Protein AF-A0A5M3W779-F1 (afdb_monomer)

Mean predicted aligned error: 10.64 Å

Radius of gyration: 17.65 Å; Cα contacts (8 Å, |Δi|>4): 124; chains: 1; bounding box: 44×27×68 Å

Structure (mmCIF, N/CA/C/O backbone):
data_AF-A0A5M3W779-F1
#
_entry.id   AF-A0A5M3W779-F1
#
loop_
_atom_site.group_PDB
_atom_site.id
_atom_site.type_symbol
_atom_site.label_atom_id
_atom_site.label_alt_id
_atom_site.label_comp_id
_atom_site.label_asym_id
_atom_site.label_entity_id
_atom_site.label_seq_id
_atom_site.pdbx_PDB_ins_code
_atom_site.Cartn_x
_atom_site.Cartn_y
_atom_site.Cartn_z
_atom_site.occupancy
_atom_site.B_iso_or_equiv
_atom_site.auth_seq_id
_atom_site.auth_comp_id
_atom_site.auth_asym_id
_atom_site.auth_atom_id
_atom_site.pdbx_PDB_model_num
ATOM 1 N N . MET A 1 1 ? -12.322 4.178 45.892 1.00 38.00 1 MET A N 1
ATOM 2 C CA . MET A 1 1 ? -12.104 4.497 44.466 1.00 38.00 1 MET A CA 1
ATOM 3 C C . MET A 1 1 ? -11.442 3.292 43.822 1.00 38.00 1 MET A C 1
ATOM 5 O O . MET A 1 1 ? -10.370 2.920 44.278 1.00 38.00 1 MET A O 1
ATOM 9 N N . ALA A 1 2 ? -12.093 2.627 42.867 1.00 43.59 2 ALA A N 1
ATOM 10 C CA . ALA A 1 2 ? -11.477 1.516 42.144 1.00 43.59 2 ALA A CA 1
ATOM 11 C C . ALA A 1 2 ? -10.664 2.091 40.978 1.00 43.59 2 ALA A C 1
ATOM 13 O O . ALA A 1 2 ? -11.227 2.727 40.090 1.00 43.59 2 ALA A O 1
ATOM 14 N N . VAL A 1 3 ? -9.343 1.911 41.013 1.00 56.62 3 VAL A N 1
ATOM 15 C CA . VAL A 1 3 ? -8.479 2.164 39.856 1.00 56.62 3 VAL A CA 1
ATOM 16 C C . VAL A 1 3 ? -8.866 1.140 38.792 1.00 56.62 3 VAL A C 1
ATOM 18 O O . VAL A 1 3 ? -8.667 -0.058 38.988 1.00 56.62 3 VAL A O 1
ATOM 21 N N . GLY A 1 4 ? -9.482 1.605 37.703 1.00 44.78 4 GLY A N 1
ATOM 22 C CA . GLY A 1 4 ? -9.781 0.767 36.547 1.00 44.78 4 GLY A CA 1
ATOM 23 C C . GLY A 1 4 ? -8.485 0.161 36.020 1.00 44.78 4 GLY A C 1
ATOM 24 O O . GLY A 1 4 ? -7.537 0.883 35.722 1.00 44.78 4 GLY A O 1
ATOM 25 N N . GLN A 1 5 ? -8.418 -1.166 35.966 1.00 52.97 5 GLN A N 1
ATOM 26 C CA . GLN A 1 5 ? -7.295 -1.871 35.360 1.00 52.97 5 GLN A CA 1
ATOM 27 C C . GLN A 1 5 ? -7.299 -1.570 33.858 1.00 52.97 5 GLN A C 1
ATOM 29 O O . GLN A 1 5 ? -8.307 -1.805 33.192 1.00 52.97 5 GLN A O 1
ATOM 34 N N . THR A 1 6 ? -6.189 -1.054 33.326 1.00 45.81 6 THR A N 1
ATOM 35 C CA . THR A 1 6 ? -6.000 -0.910 31.880 1.00 45.81 6 THR A CA 1
ATOM 36 C C . THR A 1 6 ? -5.874 -2.308 31.278 1.00 45.81 6 THR A C 1
ATOM 38 O O . THR A 1 6 ? -4.919 -3.012 31.617 1.00 45.81 6 THR A O 1
ATOM 41 N N . PRO A 1 7 ? -6.799 -2.745 30.409 1.00 53.84 7 PRO A N 1
ATOM 42 C CA . PRO A 1 7 ? -6.671 -4.041 29.769 1.00 53.84 7 PRO A CA 1
ATOM 43 C C . PRO A 1 7 ? -5.444 -4.032 28.850 1.00 53.84 7 PRO A C 1
ATOM 45 O O . PRO A 1 7 ? -5.369 -3.263 27.893 1.00 53.84 7 PRO A O 1
ATOM 48 N N . THR A 1 8 ? -4.468 -4.890 29.139 1.00 51.03 8 THR A N 1
ATOM 49 C CA . THR A 1 8 ? -3.396 -5.226 28.205 1.00 51.03 8 THR A CA 1
ATOM 50 C C . THR A 1 8 ? -3.915 -6.342 27.303 1.00 51.03 8 THR A C 1
ATOM 52 O O . THR A 1 8 ? -4.093 -7.476 27.735 1.00 51.03 8 THR A O 1
ATOM 55 N N . GLN A 1 9 ? -4.218 -6.023 26.044 1.00 54.97 9 GLN A N 1
ATOM 56 C CA . GLN A 1 9 ? -4.610 -7.017 25.037 1.00 54.97 9 GLN A CA 1
ATOM 57 C C . GLN A 1 9 ? -3.462 -7.245 24.044 1.00 54.97 9 GLN A C 1
ATOM 59 O O . GLN A 1 9 ? -3.456 -6.648 22.965 1.00 54.97 9 GLN A O 1
ATOM 64 N N . PRO A 1 10 ? -2.468 -8.090 24.374 1.00 46.41 10 PRO A N 1
ATOM 65 C CA . PRO A 1 10 ? -1.507 -8.550 23.383 1.00 46.41 10 PRO A CA 1
ATOM 66 C C . PRO A 1 10 ? -2.237 -9.424 22.347 1.00 46.41 10 PRO A C 1
ATOM 68 O O . PRO A 1 10 ? -2.838 -10.435 22.698 1.00 46.41 10 PRO A O 1
ATOM 71 N N . GLY A 1 11 ? -2.216 -9.008 21.076 1.00 57.84 11 GLY A N 1
ATOM 72 C CA . GLY A 1 11 ? -2.694 -9.807 19.935 1.00 57.84 11 GLY A CA 1
ATOM 73 C C . GLY A 1 11 ? -3.993 -9.351 19.258 1.00 57.84 11 GLY A C 1
ATOM 74 O O . GLY A 1 11 ? -4.316 -9.865 18.192 1.00 57.84 11 GLY A O 1
ATOM 75 N N . LEU A 1 12 ? -4.723 -8.364 19.800 1.00 56.78 12 LEU A N 1
ATOM 76 C CA . LEU A 1 12 ? -5.975 -7.891 19.176 1.00 56.78 12 LEU A CA 1
ATOM 77 C C . LEU A 1 12 ? -5.747 -7.218 17.808 1.00 56.78 12 LEU A C 1
ATOM 79 O O . LEU A 1 12 ? -6.620 -7.262 16.948 1.00 56.78 12 LEU A O 1
ATOM 83 N N . LEU A 1 13 ? -4.578 -6.601 17.613 1.00 55.53 13 LEU A N 1
ATOM 84 C CA . LEU A 1 13 ? -4.232 -5.875 16.388 1.00 55.53 13 LEU A CA 1
ATOM 85 C C . LEU A 1 13 ? -3.530 -6.737 15.337 1.00 55.53 13 LEU A C 1
ATOM 87 O O . LEU A 1 13 ? -3.394 -6.279 14.209 1.00 55.53 13 LEU A O 1
ATOM 91 N N . SER A 1 14 ? -3.106 -7.960 15.682 1.00 62.16 14 SER A N 1
ATOM 92 C CA . SER A 1 14 ? -2.337 -8.806 14.764 1.00 62.16 14 SER A CA 1
ATOM 93 C C . SER A 1 14 ? -3.117 -9.054 13.476 1.00 62.16 14 SER A C 1
ATOM 95 O O . SER A 1 14 ? -2.593 -8.781 12.406 1.00 62.16 14 SER A O 1
ATOM 97 N N . SER A 1 15 ? -4.402 -9.415 13.581 1.00 75.38 15 SER A N 1
ATOM 98 C CA . SER A 1 15 ? -5.299 -9.450 12.424 1.00 75.38 15 SER A CA 1
ATOM 99 C C . SER A 1 15 ? -5.956 -8.087 12.217 1.00 75.38 15 SER A C 1
ATOM 101 O O . SER A 1 15 ? -6.848 -7.686 12.969 1.00 75.38 15 SER A O 1
ATOM 103 N N . THR A 1 16 ? -5.553 -7.382 11.160 1.00 79.44 16 THR A N 1
ATOM 104 C CA . THR A 1 16 ? -6.179 -6.100 10.799 1.00 79.44 16 THR A CA 1
ATOM 105 C C . THR A 1 16 ? -7.635 -6.268 10.383 1.00 79.44 16 THR A C 1
ATOM 107 O O . THR A 1 16 ? -8.428 -5.364 10.620 1.00 79.44 16 THR A O 1
ATOM 110 N N . VAL A 1 17 ? -8.011 -7.430 9.841 1.00 78.88 17 VAL A N 1
ATOM 111 C CA . VAL A 1 17 ? -9.388 -7.746 9.435 1.00 78.88 17 VAL A CA 1
ATOM 112 C C . VAL A 1 17 ? -10.345 -7.627 10.618 1.00 78.88 17 VAL A C 1
ATOM 114 O O . VAL A 1 17 ? -11.219 -6.764 10.605 1.00 78.88 17 VAL A O 1
ATOM 117 N N . ASN A 1 18 ? -10.095 -8.376 11.695 1.00 78.06 18 ASN A N 1
ATOM 118 C CA . ASN A 1 18 ? -10.937 -8.355 12.899 1.00 78.06 18 ASN A CA 1
ATOM 119 C C . ASN A 1 18 ? -11.000 -6.972 13.565 1.00 78.06 18 ASN A C 1
ATOM 121 O O . ASN A 1 18 ? -11.969 -6.636 14.246 1.00 78.06 18 ASN A O 1
ATOM 125 N N . PHE A 1 19 ? -9.948 -6.166 13.413 1.00 78.75 19 PHE A N 1
ATOM 126 C CA . PHE A 1 19 ? -9.914 -4.834 13.999 1.00 78.75 19 PHE A CA 1
ATOM 127 C C . PHE A 1 19 ? -10.647 -3.793 13.143 1.00 78.75 19 PHE A C 1
ATOM 129 O O . PHE A 1 19 ? -11.291 -2.896 13.688 1.00 78.75 19 PHE A O 1
ATOM 136 N N . VAL A 1 20 ? -10.551 -3.873 11.818 1.00 83.94 20 VAL A N 1
ATOM 137 C CA . VAL A 1 20 ? -10.975 -2.796 10.912 1.00 83.94 20 VAL A CA 1
ATOM 138 C C . VAL A 1 20 ? -12.367 -3.022 10.329 1.00 83.94 20 VAL A C 1
ATOM 140 O O . VAL A 1 20 ? -13.081 -2.042 10.123 1.00 83.94 20 VAL A O 1
ATOM 143 N N . GLU A 1 21 ? -12.759 -4.272 10.084 1.00 81.00 21 GLU A N 1
ATOM 144 C CA . GLU A 1 21 ? -13.941 -4.622 9.285 1.00 81.00 21 GLU A CA 1
ATOM 145 C C . GLU A 1 21 ? -15.237 -3.983 9.809 1.00 81.00 21 GLU A C 1
ATOM 147 O O . GLU A 1 21 ? -15.887 -3.244 9.073 1.00 81.00 21 GLU A O 1
ATOM 152 N N . ASP A 1 22 ? -15.539 -4.125 11.102 1.00 84.44 22 ASP A N 1
ATOM 153 C CA . ASP A 1 22 ? -16.755 -3.555 11.711 1.00 84.44 22 ASP A CA 1
ATOM 154 C C . ASP A 1 22 ? -16.684 -2.034 11.958 1.00 84.44 22 ASP A C 1
ATOM 156 O O . ASP A 1 22 ? -17.674 -1.403 12.333 1.00 84.44 22 ASP A O 1
ATOM 160 N N . ARG A 1 23 ? -15.502 -1.424 11.798 1.00 86.00 23 ARG A N 1
ATOM 161 C CA . ARG A 1 23 ? -15.258 0.002 12.089 1.00 86.00 23 ARG A CA 1
ATOM 162 C C . ARG A 1 23 ? -15.277 0.880 10.841 1.00 86.00 23 ARG A C 1
ATOM 164 O O . ARG A 1 23 ? -15.318 2.105 10.965 1.00 86.00 23 ARG A O 1
ATOM 171 N N . LEU A 1 24 ? -15.214 0.287 9.651 1.00 87.25 24 LEU A N 1
ATOM 172 C CA . LEU A 1 24 ? -15.271 1.013 8.388 1.00 87.25 24 LEU A CA 1
ATOM 173 C C . LEU A 1 24 ? -16.683 1.024 7.814 1.00 87.25 24 LEU A C 1
ATOM 175 O O . LEU A 1 24 ? -17.415 0.041 7.869 1.00 87.25 24 LEU A O 1
ATOM 179 N N . ALA A 1 25 ? -17.040 2.135 7.169 1.00 87.94 25 ALA A N 1
ATOM 180 C CA . ALA A 1 25 ? -18.221 2.151 6.321 1.00 87.94 25 ALA A CA 1
ATOM 181 C C . ALA A 1 25 ? -18.044 1.128 5.174 1.00 87.94 25 ALA A C 1
ATOM 183 O O . ALA A 1 25 ? -16.971 1.105 4.560 1.00 87.94 25 ALA A O 1
ATOM 184 N N . PRO A 1 26 ? -19.071 0.332 4.817 1.00 84.38 26 PRO A N 1
ATOM 185 C CA . PRO A 1 26 ? -18.959 -0.695 3.772 1.00 84.38 26 PRO A CA 1
ATOM 186 C C . PRO A 1 26 ? -18.550 -0.159 2.389 1.00 84.38 26 PRO A C 1
ATOM 188 O O . PRO A 1 26 ? -17.981 -0.883 1.571 1.00 84.38 26 PRO A O 1
ATOM 191 N N . ASN A 1 27 ? -18.842 1.117 2.126 1.00 88.06 27 ASN A N 1
ATOM 192 C CA . ASN A 1 27 ? -18.498 1.846 0.905 1.00 88.06 27 ASN A CA 1
ATOM 193 C C . ASN A 1 27 ? -17.200 2.669 1.025 1.00 88.06 27 ASN A C 1
ATOM 195 O O . ASN A 1 27 ? -16.858 3.405 0.100 1.00 88.06 27 ASN A O 1
ATOM 199 N N . SER A 1 28 ? -16.476 2.567 2.143 1.00 90.75 28 SER A N 1
ATOM 200 C CA . SER A 1 28 ? -15.152 3.169 2.283 1.00 90.75 28 SER A CA 1
ATOM 201 C C . SER A 1 28 ? -14.194 2.572 1.256 1.00 90.75 28 SER A C 1
ATOM 203 O O . SER A 1 28 ? -14.214 1.365 1.002 1.00 90.75 28 SER A O 1
ATOM 205 N N . ILE A 1 29 ? -13.297 3.398 0.714 1.00 91.56 29 ILE A N 1
ATOM 206 C CA . ILE A 1 29 ? -12.284 2.947 -0.243 1.00 91.56 29 ILE A CA 1
ATOM 207 C C . ILE A 1 29 ? -11.456 1.774 0.297 1.00 91.56 29 ILE A C 1
ATOM 209 O O . ILE A 1 29 ? -11.176 0.844 -0.449 1.00 91.56 29 ILE A O 1
ATOM 213 N N . TYR A 1 30 ? -11.130 1.755 1.593 1.00 92.81 30 TYR A N 1
ATOM 214 C CA . TYR A 1 30 ? -10.341 0.674 2.191 1.00 92.81 30 TYR A CA 1
ATOM 215 C C . TYR A 1 30 ? -11.118 -0.652 2.245 1.00 92.81 30 TYR A C 1
ATOM 217 O O . TYR A 1 30 ? -10.537 -1.704 1.996 1.00 92.81 30 TYR A O 1
ATOM 225 N N . ALA A 1 31 ? -12.432 -0.606 2.499 1.00 90.06 31 ALA A N 1
ATOM 226 C CA . ALA A 1 31 ? -13.303 -1.785 2.487 1.00 90.06 31 ALA A CA 1
ATOM 227 C C . ALA A 1 31 ? -13.512 -2.330 1.067 1.00 90.06 31 ALA A C 1
ATOM 229 O O . ALA A 1 31 ? -13.479 -3.541 0.845 1.00 90.06 31 ALA A O 1
ATOM 230 N N . VAL A 1 32 ? -13.672 -1.434 0.087 1.00 91.69 32 VAL A N 1
ATOM 231 C CA . VAL A 1 32 ? -13.748 -1.807 -1.332 1.00 91.69 32 VAL A CA 1
ATOM 232 C C . VAL A 1 32 ? -12.429 -2.420 -1.799 1.00 91.69 32 VAL A C 1
ATOM 234 O O . VAL A 1 32 ? -12.444 -3.481 -2.413 1.00 91.69 32 VAL A O 1
ATOM 237 N N . LEU A 1 33 ? -11.290 -1.798 -1.480 1.00 92.50 33 LEU A N 1
ATOM 238 C CA . LEU A 1 33 ? -9.972 -2.317 -1.841 1.00 92.50 33 LEU A CA 1
ATOM 239 C C . LEU A 1 33 ? -9.711 -3.676 -1.195 1.00 92.50 33 LEU A C 1
ATOM 241 O O . LEU A 1 33 ? -9.323 -4.587 -1.908 1.00 92.50 33 LEU A O 1
ATOM 245 N N . HIS A 1 34 ? -9.996 -3.864 0.095 1.00 92.00 34 HIS A N 1
ATOM 246 C CA . HIS A 1 34 ? -9.828 -5.167 0.741 1.00 92.00 34 HIS A CA 1
ATOM 247 C C . HIS A 1 34 ? -10.589 -6.282 0.003 1.00 92.00 34 HIS A C 1
ATOM 249 O O . HIS A 1 34 ? -10.005 -7.314 -0.329 1.00 92.00 34 HIS A O 1
ATOM 255 N N . ARG A 1 35 ? -11.866 -6.045 -0.322 1.00 89.38 35 ARG A N 1
ATOM 256 C CA . ARG A 1 35 ? -12.725 -7.029 -0.997 1.00 89.38 35 ARG A CA 1
ATOM 257 C C . ARG A 1 35 ? -12.327 -7.276 -2.451 1.00 89.38 35 ARG A C 1
ATOM 259 O O . ARG A 1 35 ? -12.334 -8.415 -2.906 1.00 89.38 35 ARG A O 1
ATOM 266 N N . GLU A 1 36 ? -12.005 -6.216 -3.184 1.00 89.44 36 GLU A N 1
ATOM 267 C CA . GLU A 1 36 ? -11.865 -6.277 -4.638 1.00 89.44 36 GLU A CA 1
ATOM 268 C C . GLU A 1 36 ? -10.402 -6.315 -5.102 1.00 89.44 36 GLU A C 1
ATOM 270 O O . GLU A 1 36 ? -10.164 -6.614 -6.266 1.00 89.44 36 GLU A O 1
ATOM 275 N N . CYS A 1 37 ? -9.403 -6.053 -4.245 1.00 86.38 37 CYS A N 1
ATOM 276 C CA . CYS A 1 37 ? -7.993 -5.881 -4.643 1.00 86.38 37 CYS A CA 1
ATOM 277 C C . CYS A 1 37 ? -7.476 -6.982 -5.574 1.00 86.38 37 CYS A C 1
ATOM 279 O O . CYS A 1 37 ? -6.788 -6.680 -6.541 1.00 86.38 37 CYS A O 1
ATOM 281 N N . ARG A 1 38 ? -7.840 -8.246 -5.336 1.00 84.94 38 ARG A N 1
ATOM 282 C CA . ARG A 1 38 ? -7.439 -9.387 -6.176 1.00 84.94 38 ARG A CA 1
ATOM 283 C C . ARG A 1 38 ? -8.091 -9.373 -7.559 1.00 84.94 38 ARG A C 1
ATOM 285 O O . ARG A 1 38 ? -7.456 -9.771 -8.528 1.00 84.94 38 ARG A O 1
ATOM 292 N N . ALA A 1 39 ? -9.338 -8.920 -7.648 1.00 85.19 39 ALA A N 1
ATOM 293 C CA . ALA A 1 39 ? -10.063 -8.773 -8.906 1.00 85.19 39 ALA A CA 1
ATOM 294 C C . ALA A 1 39 ? -9.645 -7.502 -9.667 1.00 85.19 39 ALA A C 1
ATOM 296 O O . ALA A 1 39 ? -9.615 -7.508 -10.896 1.00 85.19 39 ALA A O 1
ATOM 297 N N . LEU A 1 40 ? -9.314 -6.424 -8.947 1.00 85.06 40 LEU A N 1
ATOM 298 C CA . LEU A 1 40 ? -8.840 -5.161 -9.521 1.00 85.06 40 LEU A CA 1
ATOM 299 C C . LEU A 1 40 ? -7.396 -5.256 -10.015 1.00 85.06 40 LEU A C 1
ATOM 301 O O . LEU A 1 40 ? -7.062 -4.683 -11.048 1.00 85.06 40 LEU A O 1
ATOM 305 N N . PHE A 1 41 ? -6.562 -5.984 -9.275 1.00 83.06 41 PHE A N 1
ATOM 306 C CA . PHE A 1 41 ? -5.128 -6.132 -9.504 1.00 83.06 41 PHE A CA 1
ATOM 307 C C . PHE A 1 41 ? -4.751 -7.620 -9.587 1.00 83.06 41 PHE A C 1
ATOM 309 O O . PHE A 1 41 ? -4.029 -8.128 -8.718 1.00 83.06 41 PHE A O 1
ATOM 316 N N . PRO A 1 42 ? -5.261 -8.344 -10.602 1.00 80.69 42 PRO A N 1
ATOM 317 C CA . PRO A 1 42 ? -4.913 -9.741 -10.823 1.00 80.69 42 PRO A CA 1
ATOM 318 C C . PRO A 1 42 ? -3.411 -9.872 -11.109 1.00 80.69 42 PRO A C 1
ATOM 320 O O . PRO A 1 42 ? -2.796 -8.962 -11.668 1.00 80.69 42 PRO A O 1
ATOM 323 N N . ALA A 1 43 ? -2.800 -10.991 -10.714 1.00 78.12 43 ALA A N 1
ATOM 324 C CA . ALA A 1 43 ? -1.348 -11.178 -10.818 1.00 78.12 43 ALA A CA 1
ATOM 325 C C . ALA A 1 43 ? -0.850 -11.065 -12.270 1.00 78.12 43 ALA A C 1
ATOM 327 O O . ALA A 1 43 ? 0.227 -10.531 -12.528 1.00 78.12 43 ALA A O 1
ATOM 328 N N . GLU A 1 44 ? -1.682 -11.493 -13.216 1.00 79.75 44 GLU A N 1
ATOM 329 C CA . GLU A 1 44 ? -1.458 -11.455 -14.657 1.00 79.75 44 GLU A CA 1
ATOM 330 C C . GLU A 1 44 ? -1.316 -10.025 -15.196 1.00 79.75 44 GLU A C 1
ATOM 332 O O . GLU A 1 44 ? -0.647 -9.826 -16.205 1.00 79.75 44 GLU A O 1
ATOM 337 N N . MET A 1 45 ? -1.889 -9.020 -14.514 1.00 77.00 45 MET A N 1
ATOM 338 C CA . MET A 1 45 ? -1.720 -7.599 -14.860 1.00 77.00 45 MET A CA 1
ATOM 339 C C . MET A 1 45 ? -0.275 -7.124 -14.678 1.00 77.00 45 MET A C 1
ATOM 341 O O . MET A 1 45 ? 0.111 -6.109 -15.244 1.00 77.00 45 MET A O 1
ATOM 345 N N . PHE A 1 46 ? 0.509 -7.832 -13.866 1.00 76.88 46 PHE A N 1
ATOM 346 C CA . PHE A 1 46 ? 1.883 -7.468 -13.538 1.00 76.88 46 PHE A CA 1
ATOM 347 C C . PHE A 1 46 ? 2.914 -8.389 -14.194 1.00 76.88 46 PHE A C 1
ATOM 349 O O . PHE A 1 46 ? 4.110 -8.198 -13.976 1.00 76.88 46 PHE A O 1
ATOM 356 N N . ALA A 1 47 ? 2.475 -9.388 -14.965 1.00 75.31 47 ALA A N 1
ATOM 357 C CA . ALA A 1 47 ? 3.347 -10.424 -15.514 1.00 75.31 47 ALA A CA 1
ATOM 358 C C . ALA A 1 47 ? 4.419 -9.866 -16.467 1.00 75.31 47 ALA A C 1
ATOM 360 O O . ALA A 1 47 ? 5.515 -10.407 -16.544 1.00 75.31 47 ALA A O 1
ATOM 361 N N . ASP A 1 48 ? 4.127 -8.768 -17.163 1.00 72.44 48 ASP A N 1
ATOM 362 C CA . ASP A 1 48 ? 5.046 -8.057 -18.058 1.00 72.44 48 ASP A CA 1
ATOM 363 C C . ASP A 1 48 ? 5.925 -7.018 -17.336 1.00 72.44 48 ASP A C 1
ATOM 365 O O . ASP A 1 48 ? 6.942 -6.587 -17.874 1.00 72.44 48 ASP A O 1
ATOM 369 N N . LEU A 1 49 ? 5.568 -6.622 -16.107 1.00 72.19 49 LEU A N 1
ATOM 370 C CA . LEU A 1 49 ? 6.260 -5.564 -15.354 1.00 72.19 49 LEU A CA 1
ATOM 371 C C . LEU A 1 49 ? 7.444 -6.068 -14.515 1.00 72.19 49 LEU A C 1
ATOM 373 O O . LEU A 1 49 ? 8.260 -5.267 -14.038 1.00 72.19 49 LEU A O 1
ATOM 377 N N . PHE A 1 50 ? 7.523 -7.373 -14.264 1.00 68.38 50 PHE A N 1
ATOM 378 C CA . PHE A 1 50 ? 8.544 -7.984 -13.417 1.00 68.38 50 PHE A CA 1
ATOM 379 C C . PHE A 1 50 ? 9.149 -9.193 -14.139 1.00 68.38 50 PHE A C 1
ATOM 381 O O . PHE A 1 50 ? 8.465 -10.182 -14.367 1.00 68.38 50 PHE A O 1
ATOM 388 N N . ALA A 1 51 ? 10.441 -9.122 -14.476 1.00 60.03 51 ALA A N 1
ATOM 389 C CA . ALA A 1 51 ? 11.205 -10.300 -14.889 1.00 60.03 51 ALA A CA 1
ATOM 390 C C . ALA A 1 51 ? 11.336 -11.290 -13.712 1.00 60.03 51 ALA A C 1
ATOM 392 O O . ALA A 1 51 ? 11.332 -10.864 -12.555 1.00 60.03 51 ALA A O 1
ATOM 393 N N . GLU A 1 52 ? 11.492 -12.588 -14.001 1.00 55.09 52 GLU A N 1
ATOM 394 C CA . GLU A 1 52 ? 11.541 -13.694 -13.019 1.00 55.09 52 GLU A CA 1
ATOM 395 C C . GLU A 1 52 ? 12.682 -13.603 -11.979 1.00 55.09 52 GLU A C 1
ATOM 397 O O . GLU A 1 52 ? 12.743 -14.413 -11.053 1.00 55.09 52 GLU A O 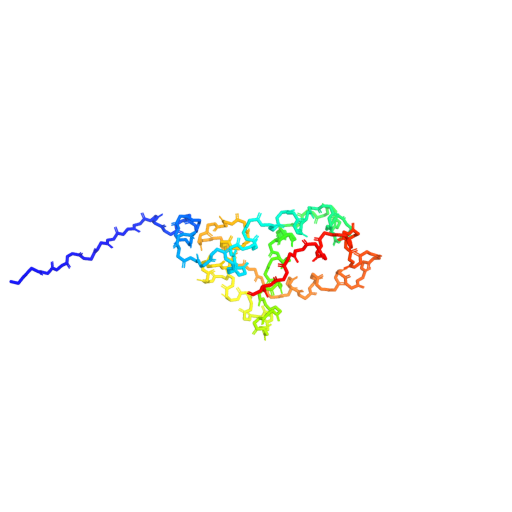1
ATOM 402 N N . ASP A 1 53 ? 13.563 -12.602 -12.070 1.00 48.94 53 ASP A N 1
ATOM 403 C CA . ASP A 1 53 ? 14.694 -12.386 -11.166 1.00 48.94 53 ASP A CA 1
ATOM 404 C C . ASP A 1 53 ? 14.266 -11.901 -9.763 1.00 48.94 53 ASP A C 1
ATOM 406 O O . ASP A 1 53 ? 14.406 -10.736 -9.382 1.00 48.94 53 ASP A O 1
ATOM 410 N N . GLY A 1 54 ? 13.736 -12.833 -8.969 1.00 48.19 54 GLY A N 1
ATOM 411 C CA . GLY A 1 54 ? 14.315 -13.331 -7.712 1.00 48.19 54 GLY A CA 1
ATOM 412 C C . GLY A 1 54 ? 14.682 -12.385 -6.559 1.00 48.19 54 GLY A C 1
ATOM 413 O O . GLY A 1 54 ? 15.133 -12.869 -5.518 1.00 48.19 54 GLY A O 1
ATOM 414 N N . ARG A 1 55 ? 14.516 -11.063 -6.653 1.00 48.34 55 ARG A N 1
ATOM 415 C CA . ARG A 1 55 ? 14.654 -10.192 -5.471 1.00 48.34 55 ARG A CA 1
ATOM 416 C C . ARG A 1 55 ? 13.396 -10.300 -4.615 1.00 48.34 55 ARG A C 1
ATOM 418 O O . ARG A 1 55 ? 12.297 -10.435 -5.145 1.00 48.34 55 ARG A O 1
ATOM 425 N N . LYS A 1 56 ? 13.555 -10.207 -3.286 1.00 54.34 56 LYS A N 1
ATOM 426 C CA . LYS A 1 56 ? 12.456 -10.036 -2.315 1.00 54.34 56 LYS A CA 1
ATOM 427 C C . LYS A 1 56 ? 11.751 -8.695 -2.568 1.00 54.34 56 LYS A C 1
ATOM 429 O O . LYS A 1 56 ? 11.946 -7.729 -1.837 1.00 54.34 56 LYS A O 1
ATOM 434 N N . SER A 1 57 ? 11.008 -8.620 -3.660 1.00 66.25 57 SER A N 1
ATOM 435 C CA . SER A 1 57 ? 10.227 -7.465 -4.065 1.00 66.25 57 SER A CA 1
ATOM 436 C C . SER A 1 57 ? 8.903 -7.480 -3.319 1.00 66.25 57 SER A C 1
ATOM 438 O O . SER A 1 57 ? 8.305 -8.535 -3.100 1.00 66.25 57 SER A O 1
ATOM 440 N N . VAL A 1 58 ? 8.441 -6.295 -2.927 1.00 78.69 58 VAL A N 1
ATOM 441 C CA . VAL A 1 58 ? 7.079 -6.116 -2.424 1.00 78.69 58 VAL A CA 1
ATOM 442 C C . VAL A 1 58 ? 6.112 -6.640 -3.491 1.00 78.69 58 VAL A C 1
ATOM 444 O O . VAL A 1 58 ? 6.285 -6.291 -4.663 1.00 78.69 58 VAL A O 1
ATOM 447 N N . PRO A 1 59 ? 5.112 -7.462 -3.129 1.00 84.69 59 PRO A N 1
ATOM 448 C CA . PRO A 1 59 ? 4.106 -7.929 -4.071 1.00 84.69 59 PRO A CA 1
ATOM 449 C C . PRO A 1 59 ? 3.496 -6.766 -4.880 1.00 84.69 59 PRO A C 1
ATOM 451 O O . PRO A 1 59 ? 3.022 -5.802 -4.272 1.00 84.69 59 PRO A O 1
ATOM 454 N N . PRO A 1 60 ? 3.444 -6.843 -6.224 1.00 85.00 60 PRO A N 1
ATOM 455 C CA . PRO A 1 60 ? 2.966 -5.745 -7.073 1.00 85.00 60 PRO A CA 1
ATOM 456 C C . PRO A 1 60 ? 1.543 -5.288 -6.743 1.00 85.00 60 PRO A C 1
ATOM 458 O O . PRO A 1 60 ? 1.246 -4.097 -6.780 1.00 85.00 60 PRO A O 1
ATOM 461 N N . MET A 1 61 ? 0.683 -6.228 -6.337 1.00 87.44 61 MET A N 1
ATOM 462 C CA . MET A 1 61 ? -0.674 -5.940 -5.873 1.00 87.44 61 MET A CA 1
ATOM 463 C C . MET A 1 61 ? -0.681 -5.013 -4.648 1.00 87.44 61 MET A C 1
ATOM 465 O O . MET A 1 61 ? -1.464 -4.070 -4.621 1.00 87.44 61 MET A O 1
ATOM 469 N N . ILE A 1 62 ? 0.221 -5.209 -3.676 1.00 90.19 62 ILE A N 1
ATOM 470 C CA . ILE A 1 62 ? 0.317 -4.331 -2.496 1.00 90.19 62 ILE A CA 1
ATOM 471 C C . ILE A 1 62 ? 0.706 -2.918 -2.935 1.00 90.19 62 ILE A C 1
ATOM 473 O O . ILE A 1 62 ? 0.087 -1.947 -2.508 1.00 90.19 62 ILE A O 1
ATOM 477 N N . VAL A 1 63 ? 1.691 -2.798 -3.828 1.00 91.25 63 VAL A N 1
ATOM 478 C CA . VAL A 1 63 ? 2.135 -1.498 -4.352 1.00 91.25 63 VAL A CA 1
ATOM 479 C C . VAL A 1 63 ? 0.995 -0.796 -5.098 1.00 91.25 63 VAL A C 1
ATOM 481 O O . VAL A 1 63 ? 0.734 0.380 -4.850 1.00 91.25 63 VAL A O 1
ATOM 484 N N . ALA A 1 64 ? 0.265 -1.521 -5.950 1.00 90.50 64 ALA A N 1
ATOM 485 C CA . ALA A 1 64 ? -0.886 -0.994 -6.677 1.00 90.50 64 ALA A CA 1
ATOM 486 C C . ALA A 1 64 ? -2.011 -0.538 -5.734 1.00 90.50 64 ALA A C 1
ATOM 488 O O . ALA A 1 64 ? -2.563 0.547 -5.917 1.00 90.50 64 ALA A O 1
ATOM 489 N N . VAL A 1 65 ? -2.306 -1.314 -4.684 1.00 92.88 65 VAL A N 1
ATOM 490 C CA . VAL A 1 65 ? -3.288 -0.932 -3.664 1.00 92.88 65 VAL A CA 1
ATOM 491 C C . VAL A 1 65 ? -2.859 0.330 -2.921 1.00 92.88 65 VAL A C 1
ATOM 493 O O . VAL A 1 65 ? -3.713 1.175 -2.705 1.00 92.88 65 VAL A O 1
ATOM 496 N N . VAL A 1 66 ? -1.578 0.502 -2.574 1.00 94.00 66 VAL A N 1
ATOM 497 C CA . VAL A 1 66 ? -1.053 1.719 -1.912 1.00 94.00 66 VAL A CA 1
ATOM 498 C C . VAL A 1 66 ? -1.165 2.949 -2.820 1.00 94.00 66 VAL A C 1
ATOM 500 O O . VAL A 1 66 ? -1.482 4.041 -2.346 1.00 94.00 66 VAL A O 1
ATOM 503 N N . MET A 1 67 ? -0.977 2.783 -4.131 1.00 93.94 67 MET A N 1
ATOM 504 C CA . MET A 1 67 ? -1.083 3.879 -5.102 1.00 93.94 67 MET A CA 1
ATOM 505 C C . MET A 1 67 ? -2.507 4.452 -5.230 1.00 93.94 67 MET A C 1
ATOM 507 O O . MET A 1 67 ? -2.657 5.623 -5.583 1.00 93.94 67 MET A O 1
ATOM 511 N N . VAL A 1 68 ? -3.557 3.675 -4.931 1.00 94.38 68 VAL A N 1
ATOM 512 C CA . VAL A 1 68 ? -4.957 4.137 -5.018 1.00 94.38 68 VAL A CA 1
ATOM 513 C C . VAL A 1 68 ? -5.297 5.216 -3.972 1.00 94.38 68 VAL A C 1
ATOM 515 O O . VAL A 1 68 ? -5.601 6.340 -4.378 1.00 94.38 68 VAL A O 1
ATOM 518 N N . PRO A 1 69 ? -5.240 4.954 -2.648 1.00 93.50 69 PRO A N 1
ATOM 519 C CA . PRO A 1 69 ? -5.481 5.968 -1.629 1.00 93.50 69 PRO A CA 1
ATOM 520 C C . PRO A 1 69 ? -4.416 7.065 -1.671 1.00 93.50 69 PRO A C 1
ATOM 522 O O . PRO A 1 69 ? -4.769 8.222 -1.479 1.00 93.50 69 PRO A O 1
ATOM 525 N N . GLN A 1 70 ? -3.162 6.765 -2.048 1.00 95.44 70 GLN A N 1
ATOM 526 C CA . GLN A 1 70 ? -2.159 7.802 -2.324 1.00 95.44 70 GLN A CA 1
ATOM 527 C C . GLN A 1 70 ? -2.690 8.832 -3.332 1.00 95.44 70 GLN A C 1
ATOM 529 O O . GLN A 1 70 ? -2.605 10.037 -3.097 1.00 95.44 70 GLN A O 1
ATOM 534 N N . ARG A 1 71 ? -3.241 8.366 -4.460 1.00 93.69 71 ARG A N 1
ATOM 535 C CA . ARG A 1 71 ? -3.742 9.246 -5.520 1.00 93.69 71 ARG A CA 1
ATOM 536 C C . ARG A 1 71 ? -5.000 10.004 -5.105 1.00 93.69 71 ARG A C 1
ATOM 538 O O . ARG A 1 71 ? -5.126 11.170 -5.473 1.00 93.69 71 ARG A O 1
ATOM 545 N N . LEU A 1 72 ? -5.908 9.354 -4.378 1.00 93.31 72 LEU A N 1
ATOM 546 C CA . LEU A 1 72 ? -7.164 9.951 -3.912 1.00 93.31 72 LEU A CA 1
ATOM 547 C C . LEU A 1 72 ? -6.943 11.006 -2.822 1.00 93.31 72 LEU A C 1
ATOM 549 O O . LEU A 1 72 ? -7.608 12.036 -2.831 1.00 93.31 72 LEU A O 1
ATOM 553 N N . GLU A 1 73 ? -6.004 10.760 -1.909 1.00 92.69 73 GLU A N 1
ATOM 554 C CA . GLU A 1 73 ? -5.669 11.663 -0.802 1.00 92.69 73 GLU A CA 1
ATOM 555 C C . GLU A 1 73 ? -4.610 12.715 -1.191 1.00 92.69 73 GLU A C 1
ATOM 557 O O . GLU A 1 73 ? -4.345 13.632 -0.419 1.00 92.69 73 GLU A O 1
ATOM 562 N N . GLY A 1 74 ? -4.014 12.619 -2.387 1.00 94.19 74 GLY A N 1
ATOM 563 C CA . GLY A 1 74 ? -3.021 13.579 -2.882 1.00 94.19 74 GLY A CA 1
ATOM 564 C C . GLY A 1 74 ? -1.659 13.490 -2.185 1.00 94.19 74 GLY A C 1
ATOM 565 O O . GLY A 1 74 ? -0.960 14.496 -2.088 1.00 94.19 74 GLY A O 1
ATOM 566 N N . LEU A 1 75 ? -1.286 12.304 -1.699 1.00 95.38 75 LEU A N 1
ATOM 567 C CA . LEU A 1 75 ? -0.081 12.088 -0.896 1.00 95.38 75 LEU A CA 1
ATOM 568 C C . LEU A 1 75 ? 1.180 11.932 -1.755 1.00 95.38 75 LEU A C 1
ATOM 570 O O . LEU A 1 75 ? 1.168 11.314 -2.827 1.00 95.38 75 LEU A O 1
ATOM 574 N N . SER A 1 76 ? 2.308 12.418 -1.237 1.00 95.38 76 SER A N 1
ATOM 575 C CA . SER A 1 76 ? 3.628 12.085 -1.776 1.00 95.38 76 SER A CA 1
ATOM 576 C C . SER A 1 76 ? 3.967 10.605 -1.553 1.00 95.38 76 SER A C 1
ATOM 578 O O . SER A 1 76 ? 3.367 9.923 -0.724 1.00 95.38 76 SER A O 1
ATOM 580 N N . ASP A 1 77 ? 4.967 10.090 -2.272 1.00 93.56 77 ASP A N 1
ATOM 581 C CA . ASP A 1 77 ? 5.390 8.688 -2.125 1.00 93.56 77 ASP A CA 1
ATOM 582 C C . ASP A 1 77 ? 5.885 8.353 -0.720 1.00 93.56 77 ASP A C 1
ATOM 584 O O . ASP A 1 77 ? 5.681 7.244 -0.232 1.00 93.56 77 ASP A O 1
ATOM 588 N N . ARG A 1 78 ? 6.547 9.315 -0.070 1.00 94.00 78 ARG A N 1
ATOM 589 C CA . ARG A 1 78 ? 7.035 9.152 1.302 1.00 94.00 78 ARG A CA 1
ATOM 590 C C . ARG A 1 78 ? 5.867 9.081 2.273 1.00 94.00 78 ARG A C 1
ATOM 592 O O . ARG A 1 78 ? 5.790 8.136 3.042 1.00 94.00 78 ARG A O 1
ATOM 599 N N . GLU A 1 79 ? 4.915 10.005 2.158 1.00 96.12 79 GLU A N 1
ATOM 600 C CA . GLU A 1 79 ? 3.716 10.002 3.000 1.00 96.12 79 GLU A CA 1
ATOM 601 C C . GLU A 1 79 ? 2.877 8.738 2.798 1.00 96.12 79 GLU A C 1
ATOM 603 O O . GLU A 1 79 ? 2.387 8.175 3.770 1.00 96.12 79 GLU A O 1
ATOM 608 N N . ALA A 1 80 ? 2.729 8.258 1.561 1.00 96.00 80 ALA A N 1
ATOM 609 C CA . ALA A 1 80 ? 1.992 7.029 1.275 1.00 96.00 80 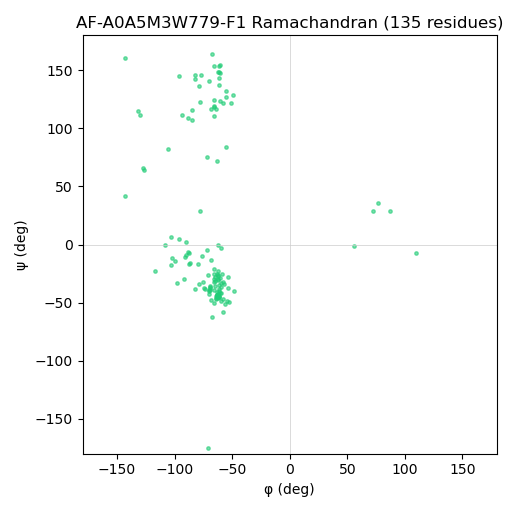ALA A CA 1
ATOM 610 C C . ALA A 1 80 ? 2.648 5.799 1.916 1.00 96.00 80 ALA A C 1
ATOM 612 O O . ALA A 1 80 ? 1.963 4.969 2.512 1.00 96.00 80 ALA A O 1
ATOM 613 N N . VAL A 1 81 ? 3.977 5.695 1.831 1.00 94.44 81 VAL A N 1
ATOM 614 C CA . VAL A 1 81 ? 4.742 4.635 2.498 1.00 94.44 81 VAL A CA 1
ATOM 615 C C . VAL A 1 81 ? 4.643 4.734 4.015 1.00 94.44 81 VAL A C 1
ATOM 617 O O . VAL A 1 81 ? 4.422 3.716 4.672 1.00 94.44 81 VAL A O 1
ATOM 620 N N . ASP A 1 82 ? 4.771 5.938 4.569 1.00 94.56 82 ASP A N 1
ATOM 621 C CA . ASP A 1 82 ? 4.691 6.161 6.010 1.00 94.56 82 ASP A CA 1
ATOM 622 C C . ASP A 1 82 ? 3.294 5.796 6.526 1.00 94.56 82 ASP A C 1
ATOM 624 O O . ASP A 1 82 ? 3.169 5.068 7.510 1.00 94.56 82 ASP A O 1
ATOM 628 N N . ARG A 1 83 ? 2.232 6.199 5.811 1.00 95.12 83 ARG A N 1
ATOM 629 C CA . ARG A 1 83 ? 0.852 5.784 6.105 1.00 95.12 83 ARG A CA 1
ATOM 630 C C . ARG A 1 83 ? 0.683 4.277 5.988 1.00 95.12 83 ARG A C 1
ATOM 632 O O . ARG A 1 83 ? 0.117 3.681 6.893 1.00 95.12 83 ARG A O 1
ATOM 639 N N . PHE A 1 84 ? 1.218 3.634 4.953 1.00 93.94 84 PHE A N 1
ATOM 640 C CA . PHE A 1 84 ? 1.171 2.175 4.846 1.00 93.94 84 PHE A CA 1
ATOM 641 C C . PHE A 1 84 ? 1.915 1.467 5.990 1.00 93.94 84 PHE A C 1
ATOM 643 O O . PHE A 1 84 ? 1.555 0.346 6.345 1.00 93.94 84 PHE A O 1
ATOM 650 N N . ALA A 1 85 ? 2.955 2.076 6.562 1.00 91.19 85 ALA A N 1
ATOM 651 C CA . ALA A 1 85 ? 3.721 1.488 7.656 1.00 91.19 85 ALA A CA 1
ATOM 652 C C . ALA A 1 85 ? 2.992 1.550 9.009 1.00 91.19 85 ALA A C 1
ATOM 654 O O . ALA A 1 85 ? 3.171 0.644 9.816 1.00 91.19 85 ALA A O 1
ATOM 655 N N . ILE A 1 86 ? 2.182 2.586 9.253 1.00 88.06 86 ILE A N 1
ATOM 656 C CA . ILE A 1 86 ? 1.590 2.850 10.580 1.00 88.06 86 ILE A CA 1
ATOM 657 C C . ILE A 1 86 ? 0.057 2.781 10.615 1.00 88.06 86 ILE A C 1
ATOM 659 O O . ILE A 1 86 ? -0.522 2.588 11.683 1.00 88.06 86 ILE A O 1
ATOM 663 N N . ASP A 1 87 ? -0.620 2.964 9.479 1.00 91.56 87 ASP A N 1
ATOM 664 C CA . ASP A 1 87 ? -2.080 2.990 9.391 1.00 91.56 87 ASP A CA 1
ATOM 665 C C . ASP A 1 87 ? -2.621 1.600 9.045 1.00 91.56 87 ASP A C 1
ATOM 667 O O . ASP A 1 87 ? -2.491 1.078 7.935 1.00 91.56 87 ASP A O 1
ATOM 671 N N . VAL A 1 88 ? -3.299 1.010 10.020 1.00 90.69 88 VAL A N 1
ATOM 672 C CA . VAL A 1 88 ? -3.893 -0.324 9.930 1.00 90.69 88 VAL A CA 1
ATOM 673 C C . VAL A 1 88 ? -4.968 -0.411 8.831 1.00 90.69 88 VAL A C 1
ATOM 675 O O . VAL A 1 88 ? -5.151 -1.478 8.247 1.00 90.69 88 VAL A O 1
ATOM 678 N N . ARG A 1 89 ? -5.626 0.700 8.458 1.00 92.25 89 ARG A N 1
ATOM 679 C CA . ARG A 1 89 ? -6.588 0.719 7.337 1.00 92.25 89 ARG A CA 1
ATOM 680 C C . ARG A 1 89 ? -5.905 0.454 5.998 1.00 92.25 89 ARG A C 1
ATOM 682 O O . ARG A 1 89 ? -6.501 -0.169 5.123 1.00 92.25 89 ARG A O 1
ATOM 689 N N . TRP A 1 90 ? -4.654 0.889 5.846 1.00 94.06 90 TRP A N 1
ATOM 690 C CA . TRP A 1 90 ? -3.864 0.659 4.636 1.00 94.06 90 TRP A CA 1
ATOM 691 C C . TRP A 1 90 ? -3.394 -0.796 4.542 1.00 94.06 90 TRP A C 1
ATOM 693 O O . TRP A 1 90 ? -3.435 -1.383 3.461 1.00 94.06 90 TRP A O 1
ATO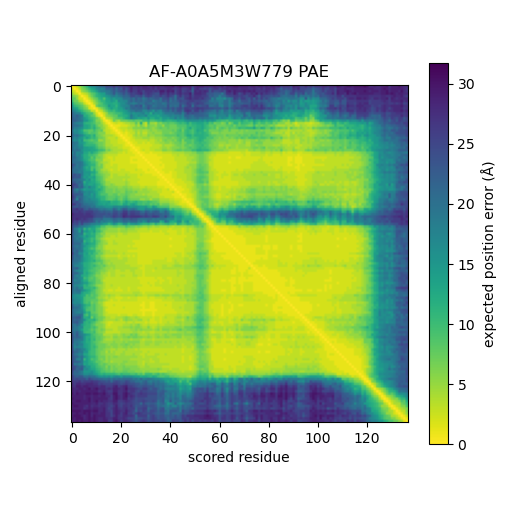M 703 N N . LYS A 1 91 ? -3.023 -1.410 5.674 1.00 92.38 91 LYS A N 1
ATOM 704 C CA . LYS A 1 91 ? -2.726 -2.852 5.758 1.00 92.38 91 LYS A CA 1
ATOM 705 C C . LYS A 1 91 ? -3.949 -3.710 5.447 1.00 92.38 91 LYS A C 1
ATOM 707 O O . LYS A 1 91 ? -3.856 -4.653 4.663 1.00 92.38 91 LYS A O 1
ATOM 712 N N . TYR A 1 92 ? -5.100 -3.326 5.998 1.00 91.94 92 TYR A N 1
ATOM 713 C CA . TYR A 1 92 ? -6.379 -3.965 5.716 1.00 91.94 92 TYR A CA 1
ATOM 714 C C . TYR A 1 92 ? -6.734 -3.880 4.225 1.00 91.94 92 TYR A C 1
ATOM 716 O O . TYR A 1 92 ? -7.008 -4.899 3.598 1.00 91.94 92 TYR A O 1
ATOM 724 N N . ALA A 1 93 ? -6.637 -2.693 3.616 1.00 92.12 93 ALA A N 1
ATOM 725 C CA . ALA A 1 93 ? -6.917 -2.508 2.191 1.00 92.12 93 ALA A CA 1
ATOM 726 C C . ALA A 1 93 ? -6.034 -3.381 1.280 1.00 92.12 93 ALA A C 1
ATOM 728 O O . ALA A 1 93 ? -6.498 -3.843 0.240 1.00 92.12 93 ALA A O 1
ATOM 729 N N . ALA A 1 94 ? -4.787 -3.653 1.680 1.00 90.25 94 ALA A N 1
ATOM 730 C CA . ALA A 1 94 ? -3.821 -4.477 0.947 1.00 90.25 94 ALA A CA 1
ATOM 731 C C . ALA A 1 94 ? -4.056 -6.000 1.073 1.00 90.25 94 ALA A C 1
ATOM 733 O O . ALA A 1 94 ? -3.117 -6.791 0.968 1.00 90.25 94 ALA A O 1
ATOM 734 N N . GLY A 1 95 ? -5.309 -6.414 1.274 1.00 86.19 95 GLY A N 1
ATOM 735 C CA . GLY A 1 95 ? -5.705 -7.817 1.396 1.00 86.19 95 GLY A CA 1
ATOM 736 C C . GLY A 1 95 ? -5.614 -8.370 2.818 1.00 86.19 95 GLY A C 1
ATOM 737 O O . GLY A 1 95 ? -5.365 -9.562 2.975 1.00 86.19 95 GLY A O 1
ATOM 738 N N . GLY A 1 96 ? -5.789 -7.518 3.833 1.00 86.06 96 GLY A N 1
ATOM 739 C CA . GLY A 1 96 ? -5.870 -7.949 5.229 1.00 86.06 96 GLY A CA 1
ATOM 740 C C . GLY A 1 96 ? -4.515 -8.299 5.834 1.00 86.06 96 GLY A C 1
ATOM 741 O O . GLY A 1 96 ? -4.427 -9.242 6.613 1.00 86.06 96 GLY A O 1
ATOM 742 N N . LEU A 1 97 ? -3.455 -7.576 5.456 1.00 86.62 97 LEU A N 1
ATOM 743 C CA . LEU A 1 97 ? -2.115 -7.803 6.002 1.00 86.62 97 LEU A CA 1
ATOM 744 C C . LEU A 1 97 ? -2.109 -7.596 7.514 1.00 86.62 97 LEU A C 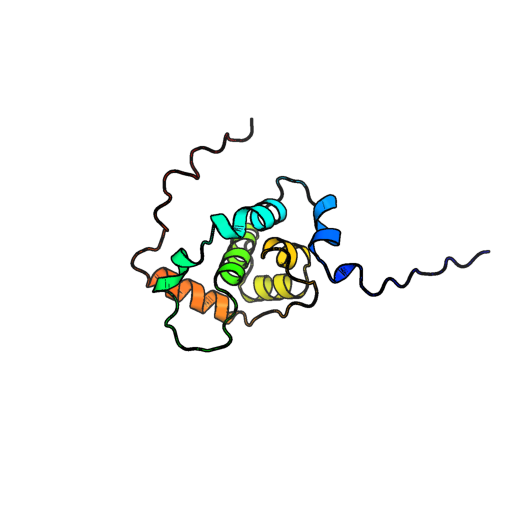1
ATOM 746 O O . LEU A 1 97 ? -2.809 -6.716 8.018 1.00 86.62 97 LEU A O 1
ATOM 750 N N . ASP A 1 98 ? -1.274 -8.349 8.221 1.00 85.94 98 ASP A N 1
ATOM 751 C CA . ASP A 1 98 ? -1.100 -8.165 9.658 1.00 85.94 98 ASP A CA 1
ATOM 752 C C . ASP A 1 98 ? -0.561 -6.763 9.981 1.00 85.94 98 ASP A C 1
ATOM 754 O O . ASP A 1 98 ? 0.101 -6.110 9.161 1.00 85.94 98 ASP A O 1
ATOM 758 N N . SER A 1 99 ? -0.852 -6.270 11.187 1.00 83.31 99 SER A N 1
ATOM 759 C CA . SER A 1 99 ? -0.472 -4.907 11.586 1.00 83.31 99 SER A CA 1
ATOM 760 C C . SER A 1 99 ? 1.040 -4.677 11.604 1.00 83.31 99 SER A C 1
ATOM 762 O O . SER A 1 99 ? 1.492 -3.549 11.440 1.00 83.31 99 SER A O 1
ATOM 764 N N . ASP A 1 100 ? 1.817 -5.738 11.825 1.00 84.94 100 ASP A N 1
ATOM 765 C CA . ASP A 1 100 ? 3.279 -5.727 11.869 1.00 84.94 100 ASP A CA 1
ATOM 766 C C . ASP A 1 100 ? 3.923 -5.993 10.499 1.00 84.94 100 ASP A C 1
ATOM 768 O O . ASP A 1 100 ? 5.153 -6.015 10.392 1.00 84.94 100 ASP A O 1
ATOM 772 N N . HIS A 1 101 ? 3.120 -6.149 9.436 1.00 85.94 101 HIS A N 1
ATOM 773 C CA . HIS A 1 101 ? 3.647 -6.312 8.089 1.00 85.94 101 HIS A CA 1
ATOM 774 C C . HIS A 1 101 ? 4.568 -5.131 7.745 1.00 85.94 101 HIS A C 1
ATOM 776 O O . HIS A 1 101 ? 4.150 -3.969 7.847 1.00 85.94 101 HIS A O 1
ATOM 782 N N . PRO A 1 102 ? 5.810 -5.382 7.298 1.00 85.62 102 PRO A N 1
ATOM 783 C CA . PRO A 1 102 ? 6.775 -4.315 7.090 1.00 85.62 102 PRO A CA 1
ATOM 784 C C . PRO A 1 102 ? 6.292 -3.312 6.035 1.00 85.62 102 PRO A C 1
ATOM 786 O O . PRO A 1 102 ? 5.564 -3.638 5.095 1.00 85.62 102 PRO A O 1
ATOM 789 N N . GLY A 1 103 ? 6.688 -2.052 6.203 1.00 87.94 103 GLY A N 1
ATOM 790 C CA . GLY A 1 103 ? 6.615 -1.068 5.126 1.00 87.94 103 GLY A CA 1
ATOM 791 C C . GLY A 1 103 ? 7.647 -1.355 4.029 1.00 87.94 103 GLY A C 1
ATOM 792 O O . GLY A 1 103 ? 8.379 -2.345 4.069 1.00 87.94 103 GLY A O 1
ATOM 793 N N . PHE A 1 104 ? 7.740 -0.460 3.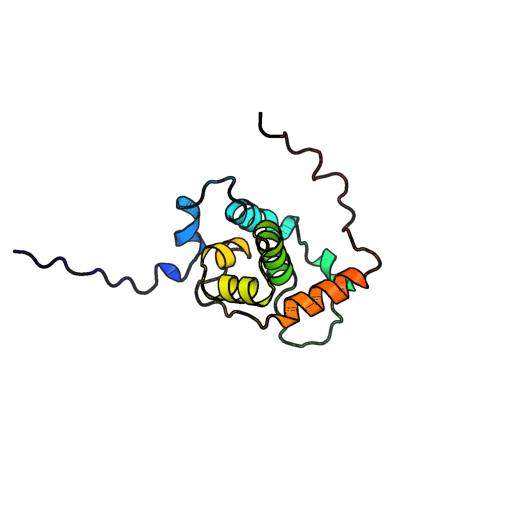053 1.00 89.44 104 PHE A N 1
ATOM 794 C CA . PHE A 1 104 ? 8.729 -0.546 1.979 1.00 89.44 104 PHE A CA 1
ATOM 795 C C . PHE A 1 104 ? 9.239 0.836 1.597 1.00 89.44 104 PHE A C 1
ATOM 797 O O . PHE A 1 104 ? 8.604 1.831 1.897 1.00 89.44 104 PHE A O 1
ATOM 804 N N . VAL A 1 105 ? 10.391 0.928 0.938 1.00 90.50 105 VAL A N 1
ATOM 805 C CA . VAL A 1 105 ? 10.973 2.232 0.585 1.00 90.50 105 VAL A CA 1
ATOM 806 C C . VAL A 1 105 ? 10.164 2.942 -0.509 1.00 90.50 105 VAL A C 1
ATOM 808 O O . VAL A 1 105 ? 9.734 2.321 -1.477 1.00 90.50 105 VAL A O 1
ATOM 811 N N . HIS A 1 106 ? 10.002 4.264 -0.392 1.00 88.25 106 HIS A N 1
ATOM 812 C CA . HIS A 1 106 ? 9.218 5.098 -1.324 1.00 88.25 106 HIS A CA 1
ATOM 813 C C . HIS A 1 106 ? 9.607 4.952 -2.806 1.00 88.25 106 HIS A C 1
ATOM 815 O O . HIS A 1 106 ? 8.758 5.112 -3.680 1.00 88.25 106 HIS A O 1
ATOM 821 N N . THR A 1 107 ? 10.861 4.602 -3.107 1.00 88.31 107 THR A N 1
ATOM 822 C CA . THR A 1 107 ? 11.327 4.380 -4.484 1.00 88.31 107 THR A CA 1
ATOM 823 C C . THR A 1 107 ? 10.609 3.222 -5.174 1.00 88.31 107 THR A C 1
ATOM 825 O O . THR A 1 107 ? 10.489 3.246 -6.391 1.00 88.31 107 THR A O 1
ATOM 828 N N . VAL A 1 108 ? 10.034 2.268 -4.431 1.00 88.94 108 VAL A N 1
ATOM 829 C CA . VAL A 1 108 ? 9.203 1.194 -5.004 1.00 88.94 108 VAL A CA 1
ATOM 830 C C . VAL A 1 108 ? 7.994 1.764 -5.758 1.00 88.94 108 VAL A C 1
ATOM 832 O O . VAL A 1 108 ? 7.638 1.246 -6.813 1.00 88.94 108 VAL A O 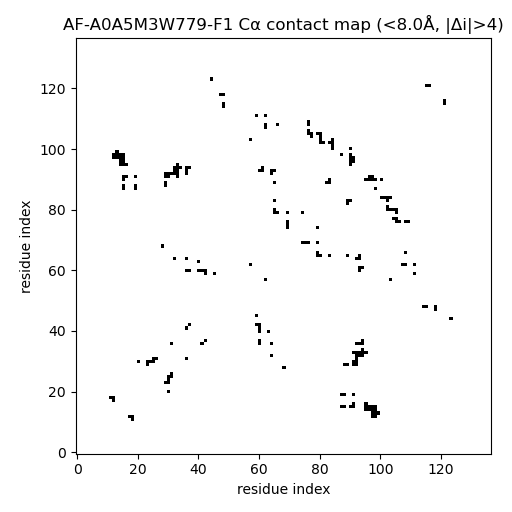1
ATOM 835 N N . LEU A 1 109 ? 7.385 2.855 -5.272 1.00 89.25 109 LEU A N 1
ATOM 836 C CA . LEU A 1 109 ? 6.268 3.523 -5.960 1.00 89.25 109 LEU A CA 1
ATOM 837 C C . LEU A 1 109 ? 6.728 4.217 -7.247 1.00 89.25 109 LEU A C 1
ATOM 839 O O . LEU A 1 109 ? 6.019 4.206 -8.255 1.00 89.25 109 LEU A O 1
ATOM 843 N N . VAL A 1 110 ? 7.928 4.800 -7.222 1.00 89.12 110 VAL A N 1
ATOM 844 C CA . VAL A 1 110 ? 8.546 5.433 -8.392 1.00 89.12 110 VAL A CA 1
ATOM 845 C C . VAL A 1 110 ? 8.853 4.382 -9.457 1.00 89.12 110 VAL A C 1
ATOM 847 O O . VAL A 1 110 ? 8.423 4.535 -10.600 1.00 89.12 110 VAL A O 1
ATOM 850 N N . ASP A 1 111 ? 9.511 3.290 -9.069 1.00 86.75 111 ASP A N 1
ATOM 851 C CA . ASP A 1 111 ? 9.856 2.179 -9.955 1.00 86.75 111 ASP A CA 1
ATOM 852 C C . ASP A 1 111 ? 8.604 1.538 -10.557 1.00 86.75 111 ASP A C 1
ATOM 854 O O . ASP A 1 111 ? 8.567 1.246 -11.751 1.00 86.75 111 ASP A O 1
ATOM 858 N N . MET A 1 112 ? 7.552 1.356 -9.753 1.00 87.31 112 MET A N 1
ATOM 859 C CA . MET A 1 112 ? 6.280 0.816 -10.226 1.00 87.31 112 MET A CA 1
ATOM 860 C C . MET A 1 112 ? 5.648 1.709 -11.296 1.00 87.31 112 MET A C 1
ATOM 862 O O . MET A 1 112 ? 5.221 1.216 -12.338 1.00 87.31 112 MET A O 1
ATOM 866 N N . ARG A 1 113 ? 5.628 3.032 -11.089 1.00 88.62 113 ARG A N 1
ATOM 867 C CA . ARG A 1 113 ? 5.117 3.968 -12.102 1.00 88.62 113 ARG A CA 1
ATOM 868 C C . ARG A 1 113 ? 5.973 3.987 -13.362 1.00 88.62 113 ARG A C 1
ATOM 870 O O . AR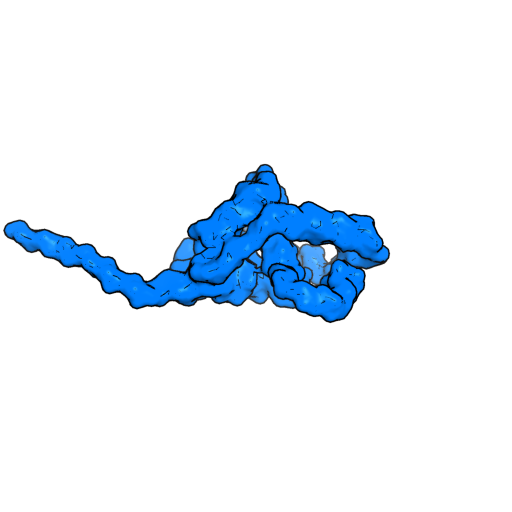G A 1 113 ? 5.411 4.043 -14.451 1.00 88.62 113 ARG A O 1
ATOM 877 N N . ALA A 1 114 ? 7.296 3.905 -13.233 1.00 86.62 114 ALA A N 1
ATOM 878 C CA . ALA A 1 114 ? 8.192 3.815 -14.382 1.00 86.62 114 ALA A CA 1
ATOM 879 C C . ALA A 1 114 ? 7.928 2.544 -15.208 1.00 86.62 114 ALA A C 1
ATOM 881 O O . ALA A 1 114 ? 7.840 2.617 -16.430 1.00 86.62 114 ALA A O 1
ATOM 882 N N . ARG A 1 115 ? 7.718 1.398 -14.545 1.00 84.19 115 ARG A N 1
ATOM 883 C CA . ARG A 1 115 ? 7.357 0.128 -15.199 1.00 84.19 115 ARG A CA 1
ATOM 884 C C . ARG A 1 115 ? 6.004 0.210 -15.899 1.00 84.19 115 ARG A C 1
ATOM 886 O O . ARG A 1 115 ? 5.900 -0.184 -17.052 1.00 84.19 115 ARG A O 1
ATOM 893 N N . LEU A 1 116 ? 4.989 0.770 -15.237 1.00 83.62 116 LEU A N 1
ATOM 894 C CA . LEU A 1 116 ? 3.662 0.970 -15.831 1.00 83.62 116 LEU A CA 1
ATOM 895 C C . LEU A 1 116 ? 3.704 1.895 -17.057 1.00 83.62 116 LEU A C 1
ATOM 897 O O . LEU A 1 116 ? 3.002 1.643 -18.028 1.00 83.62 116 LEU A O 1
ATOM 901 N N . ALA A 1 117 ? 4.527 2.947 -17.027 1.00 83.12 117 ALA A N 1
ATOM 902 C CA . ALA A 1 117 ? 4.690 3.865 -18.155 1.00 83.12 117 ALA A CA 1
ATOM 903 C C . ALA A 1 117 ? 5.435 3.238 -19.346 1.00 83.12 117 ALA A C 1
ATOM 905 O O . ALA A 1 117 ? 5.239 3.672 -20.477 1.00 83.12 117 ALA A O 1
ATOM 906 N N . ALA A 1 118 ? 6.287 2.242 -19.090 1.00 79.31 118 ALA A N 1
ATOM 907 C CA . ALA A 1 118 ? 7.031 1.508 -20.110 1.00 79.31 118 ALA A CA 1
ATOM 908 C C . ALA A 1 118 ? 6.288 0.268 -20.647 1.00 79.31 118 ALA A C 1
ATOM 910 O O . ALA A 1 118 ? 6.754 -0.336 -21.608 1.00 79.31 118 ALA A O 1
ATOM 911 N N . SER A 1 119 ? 5.166 -0.128 -20.035 1.00 74.12 119 SER A N 1
ATOM 912 C CA . SER A 1 119 ? 4.366 -1.275 -20.477 1.00 74.12 119 SER A CA 1
ATOM 913 C C . SER A 1 119 ? 3.485 -0.924 -21.675 1.00 74.12 119 SER A C 1
ATOM 915 O O . SER A 1 119 ? 2.785 0.089 -21.680 1.00 74.12 119 SER A O 1
ATOM 917 N N . ASP A 1 120 ? 3.445 -1.829 -22.655 1.00 63.44 120 ASP A N 1
ATOM 918 C CA . ASP A 1 120 ? 2.572 -1.752 -23.833 1.00 63.44 120 ASP A CA 1
ATOM 919 C C . ASP A 1 120 ? 1.082 -2.012 -23.508 1.00 63.44 120 ASP A C 1
ATOM 921 O O . ASP A 1 120 ? 0.213 -1.889 -24.377 1.00 63.44 120 ASP A O 1
ATOM 925 N N . ARG A 1 121 ? 0.747 -2.365 -22.256 1.00 60.38 121 ARG A N 1
ATOM 926 C CA . ARG A 1 121 ? -0.631 -2.563 -21.770 1.00 60.38 121 ARG A CA 1
ATOM 927 C C . ARG A 1 121 ? -0.912 -1.742 -20.503 1.00 60.38 121 ARG A C 1
ATOM 929 O O . ARG A 1 121 ? -1.240 -2.305 -19.460 1.00 60.38 121 ARG A O 1
ATOM 936 N N . PRO A 1 122 ? -0.909 -0.399 -20.587 1.00 52.34 122 PRO A N 1
ATOM 937 C CA . PRO A 1 122 ? -1.059 0.471 -19.416 1.00 52.34 122 PRO A CA 1
ATOM 938 C C . PRO A 1 122 ? -2.455 0.412 -18.770 1.00 52.34 122 PRO A C 1
ATOM 940 O O . PRO A 1 122 ? -2.653 0.886 -17.654 1.00 52.34 122 PRO A O 1
ATOM 943 N N . THR A 1 123 ? -3.443 -0.176 -19.452 1.00 49.94 123 THR A N 1
ATOM 944 C CA . THR A 1 123 ? -4.755 -0.491 -18.883 1.00 49.94 123 THR A CA 1
ATOM 945 C C . THR A 1 123 ? -5.071 -1.942 -19.211 1.00 49.94 123 THR A C 1
ATOM 947 O O . THR A 1 123 ? -5.260 -2.300 -20.373 1.00 49.94 123 THR A O 1
ATOM 950 N N . GLY A 1 124 ? -5.090 -2.808 -18.194 1.00 47.25 124 GLY A N 1
ATOM 951 C CA . GLY A 1 124 ? -5.565 -4.176 -18.364 1.00 47.25 124 GLY A CA 1
ATOM 952 C C . GLY A 1 124 ? -6.935 -4.135 -19.038 1.00 47.25 124 GLY A C 1
ATOM 953 O O . GLY A 1 124 ? -7.843 -3.467 -18.544 1.00 47.25 124 GLY A O 1
ATOM 954 N N . SER A 1 125 ? -7.059 -4.790 -20.193 1.00 38.09 125 SER A N 1
ATOM 955 C CA . SER A 1 125 ? -8.284 -4.892 -20.989 1.00 38.09 125 SER A CA 1
ATOM 956 C C . SER A 1 125 ? -9.439 -5.458 -20.147 1.00 38.09 125 SER A C 1
ATOM 958 O O . SER A 1 125 ? -9.728 -6.650 -20.153 1.00 38.09 125 SER A O 1
ATOM 960 N N . SER A 1 126 ? -10.106 -4.577 -19.411 1.00 41.25 126 SER A N 1
ATOM 961 C CA . SER A 1 126 ? -11.356 -4.785 -18.681 1.00 41.25 126 SER A CA 1
ATOM 962 C C . SER A 1 126 ? -12.196 -3.505 -18.776 1.00 41.25 126 SER A C 1
ATOM 964 O O . SER A 1 126 ? -12.839 -3.060 -17.827 1.00 41.25 126 SER A O 1
ATOM 966 N N . SER A 1 127 ? -12.219 -2.900 -19.967 1.00 41.69 127 SER A N 1
ATOM 967 C CA . SER A 1 127 ? -12.994 -1.692 -20.287 1.00 41.69 127 SER A CA 1
ATOM 968 C C . SER A 1 127 ? -14.520 -1.862 -20.155 1.00 41.69 127 SER A C 1
ATOM 970 O O . SER A 1 127 ? -15.257 -0.900 -20.354 1.00 41.69 127 SER A O 1
ATOM 972 N N . GLY A 1 128 ? -15.012 -3.049 -19.780 1.00 37.69 128 GLY A N 1
ATOM 973 C CA . GLY A 1 128 ? -16.439 -3.343 -19.625 1.00 37.69 128 G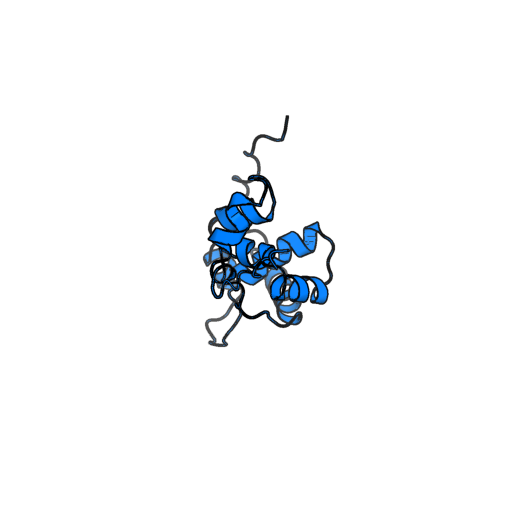LY A CA 1
ATOM 974 C C . GLY A 1 128 ? -16.976 -3.404 -18.189 1.00 37.69 128 GLY A C 1
ATOM 975 O O . GLY A 1 128 ? -18.187 -3.330 -18.019 1.00 37.69 128 GLY A O 1
ATOM 976 N N . ARG A 1 129 ? -16.140 -3.541 -17.146 1.00 41.78 129 ARG A N 1
ATOM 977 C CA . ARG A 1 129 ? -16.650 -3.837 -15.783 1.00 41.78 129 ARG A CA 1
ATOM 978 C C . ARG A 1 129 ? -16.926 -2.589 -14.934 1.00 41.78 129 ARG A C 1
ATOM 980 O O . ARG A 1 129 ? -17.851 -2.590 -14.131 1.00 41.78 129 ARG A O 1
ATOM 987 N N . TRP A 1 130 ? -16.186 -1.505 -15.157 1.00 37.09 130 TRP A N 1
ATOM 988 C CA . TRP A 1 130 ? -16.277 -0.271 -14.360 1.00 37.09 130 TRP A CA 1
ATOM 989 C C . TRP A 1 130 ? -17.459 0.640 -14.716 1.00 37.09 130 TRP A C 1
ATOM 991 O O . TRP A 1 130 ? -17.821 1.507 -13.930 1.00 37.09 130 TRP A O 1
ATOM 1001 N N . ARG A 1 131 ? -18.076 0.449 -15.891 1.00 41.75 131 ARG A N 1
ATOM 1002 C CA . ARG A 1 131 ? -19.193 1.281 -16.378 1.00 41.75 131 ARG A CA 1
ATOM 1003 C C . ARG A 1 131 ? -20.574 0.771 -15.930 1.00 41.75 131 ARG A C 1
ATOM 1005 O O . ARG A 1 131 ? -21.565 1.453 -16.157 1.00 41.75 131 ARG A O 1
ATOM 1012 N N . SER A 1 132 ? -20.633 -0.398 -15.289 1.00 38.38 132 SER A N 1
ATOM 1013 C CA . SER A 1 132 ? -21.886 -1.062 -14.890 1.00 38.38 132 SER A CA 1
ATOM 1014 C C . SER A 1 132 ? -22.210 -0.933 -13.398 1.00 38.38 132 SER A C 1
ATOM 1016 O O . SER A 1 132 ? -23.155 -1.561 -12.928 1.00 38.38 132 SER A O 1
ATOM 1018 N N . LEU A 1 133 ? -21.442 -0.144 -12.640 1.00 39.78 133 LEU A N 1
ATOM 1019 C CA . LEU A 1 133 ? -21.802 0.179 -11.262 1.00 39.78 133 LEU A CA 1
ATOM 1020 C C . LEU A 1 133 ? -22.893 1.261 -11.281 1.00 39.78 133 LEU A C 1
ATOM 1022 O O . LEU A 1 133 ? -22.663 2.320 -11.872 1.00 39.78 133 LEU A O 1
ATOM 1026 N N . PRO A 1 134 ? -24.072 1.026 -10.676 1.00 39.94 134 PRO A N 1
ATOM 1027 C CA . PRO A 1 134 ? -25.072 2.073 -10.539 1.00 39.94 134 PRO A CA 1
ATOM 1028 C C . PRO A 1 134 ? -24.470 3.212 -9.711 1.00 39.94 134 PRO A C 1
ATOM 1030 O O . PRO A 1 134 ? -23.970 2.996 -8.605 1.00 39.94 134 PRO A O 1
ATOM 1033 N N . GLY A 1 135 ? -24.462 4.415 -10.288 1.00 44.75 135 GLY A N 1
ATOM 1034 C CA . GLY A 1 135 ? -24.033 5.624 -9.592 1.00 44.75 135 GLY A CA 1
ATOM 1035 C C . GLY A 1 135 ? -24.914 5.892 -8.366 1.00 44.75 135 GLY A C 1
ATOM 1036 O O . GLY A 1 135 ? -26.059 5.435 -8.335 1.00 44.75 135 GLY A O 1
ATOM 1037 N N . PRO A 1 136 ? -24.397 6.604 -7.352 1.00 44.41 136 PRO A N 1
ATOM 1038 C CA . PRO A 1 136 ? -25.185 6.944 -6.177 1.00 44.41 136 PRO A CA 1
ATOM 1039 C C . PRO A 1 136 ? -26.342 7.859 -6.596 1.00 44.41 136 PRO A C 1
ATOM 1041 O O . PRO A 1 136 ? -26.112 8.945 -7.131 1.00 44.41 136 PRO A O 1
ATOM 1044 N N . GLY A 1 137 ? -27.567 7.365 -6.406 1.00 48.09 137 GLY A N 1
ATOM 1045 C CA . GLY A 1 137 ? -28.785 8.175 -6.386 1.00 48.09 137 GLY A CA 1
ATOM 1046 C C . GLY A 1 137 ? -28.988 8.848 -5.038 1.00 48.09 137 GLY A C 1
ATOM 1047 O O . GLY A 1 137 ? -28.344 8.408 -4.056 1.00 48.09 137 GLY A O 1
#

Nearest PDB structures (foldseek):
  6b2b-assembly1_B  TM=3.309E-01  e=3.207E+00  Escherichia coli
  1pvr-assembly1_A  TM=2.945E-01  e=3.207E+00  Punavirus P1
  6bx5-assembly1_A  TM=2.629E-01  e=4.801E+00  Escherichia coli

pLDDT: mean 76.4, std 18.56, range [37.09, 96.12]

Foldseek 3Di:
DDDDDDDDDPPCQQFLCNVPVVPDDCPDLLNCLLVCLCVQCPLVVCPQLDDPDDDPADRLSLLVLLVVVCVVVVHQLVRSQVCCLQPSSSCSSSNRHTNNPHTDDSVSNVSSVVSLVPDPCVDDPPVPPPVPDDDDD

Secondary structure (DSSP, 8-state):
---PPPP--TTTTT-HHHHHGGGS-TTSHHHHHHHHHHHHS-GGGGTTTS-S----PPPHHHHHHHHHHHHHHT--HHHHHHHHHH-HHHHHHTTS--TT-----THHHHHHHHHHHH-S-SS-S-TTTGGGSPPP-

Solvent-accessible surface area (backbone atoms only — not comparable to full-atom values): 8400 Å² total; per-residue (Å²): 136,83,80,79,78,78,84,83,70,89,66,64,57,47,46,17,46,85,58,43,59,91,74,50,58,81,85,34,69,45,49,46,31,33,75,38,39,63,78,77,43,39,71,75,78,46,57,88,68,51,75,89,77,84,62,97,65,79,58,66,53,45,55,53,50,51,50,50,59,21,63,75,72,70,49,53,56,58,55,37,31,52,42,45,41,73,36,52,60,49,25,21,19,50,63,43,35,40,52,80,49,78,60,64,66,41,62,56,61,53,53,50,51,53,38,47,73,70,42,97,63,74,62,73,94,56,91,72,66,79,79,70,62,83,73,91,126

Sequence (137 aa):
MAVGQTPTQPGLLSSTVNFVEDRLAPNSIYAVLHRECRALFPAEMFADLFAEDGRKSVPPMIVAVVMVPQR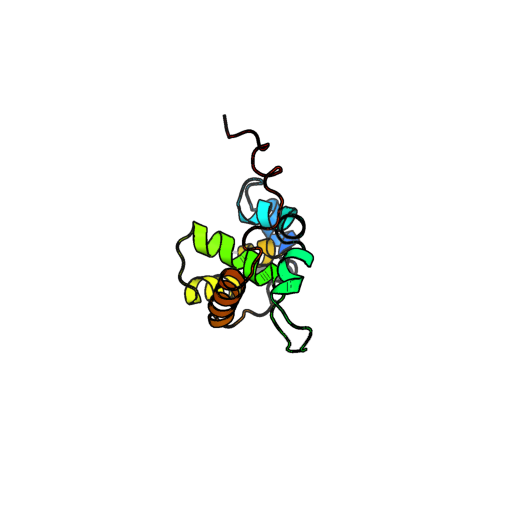LEGLSDREAVDRFAIDVRWKYAAGGLDSDHPGFVHTVLVDMRARLAASDRPTGSSSGRWRSLPGPG

InterPro domains:
  IPR008490 Transposase InsH, N-terminal [PF05598] (38-115)

Organism: NCBI:txid35763